Protein AF-A0A537VN89-F1 (afdb_monomer)

Structure (mmCIF, N/CA/C/O backbone):
data_AF-A0A537VN89-F1
#
_entry.id   AF-A0A537VN89-F1
#
loop_
_atom_site.group_PDB
_atom_site.id
_atom_site.type_symbol
_atom_site.label_atom_id
_atom_site.label_alt_id
_atom_site.label_comp_id
_atom_site.label_asym_id
_atom_site.label_entity_id
_atom_site.label_seq_id
_atom_site.pdbx_PDB_ins_code
_atom_site.Cartn_x
_atom_site.Cartn_y
_atom_site.Cartn_z
_atom_site.occupancy
_atom_site.B_iso_or_equiv
_atom_site.auth_seq_id
_atom_site.auth_comp_id
_atom_site.auth_asym_id
_atom_site.auth_atom_id
_atom_site.pdbx_PDB_model_num
ATOM 1 N N . MET A 1 1 ? -11.187 -1.868 21.879 1.00 56.81 1 MET A N 1
ATOM 2 C CA . MET A 1 1 ? -11.105 -2.474 20.534 1.00 56.81 1 MET A CA 1
ATOM 3 C C . MET A 1 1 ? -9.931 -1.849 19.815 1.00 56.81 1 MET A C 1
ATOM 5 O O . MET A 1 1 ? -9.815 -0.629 19.866 1.00 56.81 1 MET A O 1
ATOM 9 N N . ALA A 1 2 ? -9.057 -2.659 19.221 1.00 65.25 2 ALA A N 1
ATOM 10 C CA . ALA A 1 2 ? -8.022 -2.145 18.331 1.00 65.25 2 ALA A CA 1
ATOM 11 C C . ALA A 1 2 ? -8.689 -1.675 17.030 1.00 65.25 2 ALA A C 1
ATOM 13 O O . ALA A 1 2 ? -9.643 -2.298 16.569 1.00 65.25 2 ALA A O 1
ATOM 14 N N . ARG A 1 3 ? -8.246 -0.540 16.490 1.00 89.12 3 ARG A N 1
ATOM 15 C CA . ARG A 1 3 ? -8.764 0.018 15.237 1.00 89.12 3 ARG A CA 1
ATOM 16 C C . ARG A 1 3 ? -7.764 -0.341 14.142 1.00 89.12 3 ARG A C 1
ATOM 18 O O . ARG A 1 3 ? -6.574 -0.107 14.335 1.00 89.12 3 ARG A O 1
ATOM 25 N N . ARG A 1 4 ? -8.239 -0.905 13.027 1.00 96.12 4 ARG A N 1
ATOM 26 C CA . ARG A 1 4 ? -7.405 -1.263 11.870 1.00 96.12 4 ARG A CA 1
ATOM 27 C C . ARG A 1 4 ? -7.848 -0.510 10.631 1.00 96.12 4 ARG A C 1
ATOM 29 O O . ARG A 1 4 ? -9.040 -0.464 10.331 1.00 96.12 4 ARG A O 1
ATOM 36 N N . PHE A 1 5 ? -6.888 0.018 9.885 1.00 98.50 5 PHE A N 1
ATOM 37 C CA . PHE A 1 5 ? -7.107 0.571 8.558 1.00 98.50 5 PHE A CA 1
ATOM 38 C C . PHE A 1 5 ? -6.612 -0.393 7.481 1.00 98.50 5 PHE A C 1
ATOM 40 O O . PHE A 1 5 ? -5.473 -0.854 7.516 1.00 98.50 5 PHE A O 1
ATOM 47 N N . VAL A 1 6 ? -7.480 -0.672 6.512 1.00 98.56 6 VAL A N 1
ATOM 48 C CA . VAL A 1 6 ? -7.162 -1.409 5.288 1.00 98.56 6 VAL A CA 1
ATOM 49 C C . VAL A 1 6 ? -7.088 -0.382 4.164 1.00 98.56 6 VAL A C 1
ATOM 51 O O . VAL A 1 6 ? -8.113 0.061 3.643 1.00 98.56 6 VAL A O 1
ATOM 54 N N . LEU A 1 7 ? -5.874 0.052 3.841 1.00 98.75 7 LEU A N 1
ATOM 55 C CA . LEU A 1 7 ? -5.613 1.064 2.822 1.00 98.75 7 LEU A CA 1
ATOM 56 C C . LEU A 1 7 ? -5.364 0.358 1.495 1.00 98.75 7 LEU A C 1
ATOM 58 O O . LEU A 1 7 ? -4.387 -0.368 1.356 1.00 98.75 7 LEU A O 1
ATOM 62 N N . ARG A 1 8 ? -6.236 0.550 0.514 1.00 98.56 8 ARG A N 1
ATOM 63 C CA . ARG A 1 8 ? -6.051 0.019 -0.837 1.00 98.56 8 ARG A CA 1
ATOM 64 C C . ARG A 1 8 ? -5.462 1.103 -1.716 1.00 98.56 8 ARG A C 1
ATOM 66 O O . ARG A 1 8 ? -6.118 2.110 -1.937 1.00 98.56 8 ARG A O 1
ATOM 73 N N . LEU A 1 9 ? -4.254 0.883 -2.213 1.00 98.62 9 LEU A N 1
ATOM 74 C CA . LEU A 1 9 ? -3.616 1.764 -3.181 1.00 98.62 9 LEU A CA 1
ATOM 75 C C . LEU A 1 9 ? -3.737 1.131 -4.562 1.00 98.62 9 LEU A C 1
ATOM 77 O O . LEU A 1 9 ? -3.417 -0.047 -4.736 1.00 98.62 9 LEU A O 1
ATOM 81 N N . THR A 1 10 ? -4.243 1.902 -5.519 1.00 98.38 10 THR A N 1
ATOM 82 C CA . THR A 1 10 ? -4.598 1.402 -6.855 1.00 98.38 10 THR A CA 1
ATOM 83 C C . THR A 1 10 ? -3.683 1.926 -7.967 1.00 98.38 10 THR A C 1
ATOM 85 O O . THR A 1 10 ? -3.553 1.278 -9.007 1.00 98.38 10 THR A O 1
ATOM 88 N N . HIS A 1 11 ? -2.984 3.038 -7.725 1.00 97.88 11 HIS A N 1
ATOM 89 C CA . HIS A 1 11 ? -2.107 3.698 -8.695 1.00 97.88 11 HIS A CA 1
ATOM 90 C C . HIS A 1 11 ? -0.621 3.537 -8.368 1.00 97.88 11 HIS A C 1
ATOM 92 O O . HIS A 1 11 ? -0.235 3.287 -7.223 1.00 97.88 11 HIS A O 1
ATOM 98 N N . ALA A 1 12 ? 0.205 3.692 -9.401 1.00 95.56 12 ALA A N 1
ATOM 99 C CA . ALA A 1 12 ? 1.655 3.716 -9.315 1.00 95.56 12 ALA A CA 1
ATOM 100 C C . ALA A 1 12 ? 2.178 5.049 -9.885 1.00 95.56 12 ALA A C 1
ATOM 102 O O . ALA A 1 12 ? 1.717 6.126 -9.514 1.00 95.56 12 ALA A O 1
ATOM 103 N N . VAL A 1 13 ? 3.162 4.995 -10.783 1.00 95.75 13 VAL A N 1
ATOM 104 C CA . VAL A 1 13 ? 3.821 6.181 -11.356 1.00 95.75 13 VAL A CA 1
ATOM 105 C C . VAL A 1 13 ? 2.887 7.104 -12.143 1.00 95.75 13 VAL A C 1
ATOM 107 O O . VAL A 1 13 ? 3.271 8.225 -12.461 1.00 95.75 13 VAL A O 1
ATOM 110 N N . ASP A 1 14 ? 1.687 6.634 -12.478 1.00 96.62 14 ASP A N 1
ATOM 111 C CA . ASP A 1 14 ? 0.661 7.386 -13.190 1.00 96.62 14 ASP A CA 1
ATOM 112 C C . ASP A 1 14 ? -0.050 8.428 -12.309 1.00 96.62 14 ASP A C 1
ATOM 114 O O . ASP A 1 14 ? -0.548 9.418 -12.841 1.00 96.62 14 ASP A O 1
ATOM 118 N N . ASP A 1 15 ? -0.049 8.252 -10.982 1.00 97.88 15 ASP A N 1
ATOM 119 C CA . ASP A 1 15 ? -0.600 9.212 -10.017 1.00 97.88 15 ASP A CA 1
ATOM 120 C C . ASP A 1 15 ? 0.208 9.190 -8.704 1.00 97.88 15 ASP A C 1
ATOM 122 O O . ASP A 1 15 ? -0.130 8.526 -7.719 1.00 97.88 15 ASP A O 1
ATOM 126 N N . VAL A 1 16 ? 1.322 9.928 -8.697 1.00 97.88 16 VAL A N 1
ATOM 127 C CA . VAL A 1 16 ? 2.240 9.994 -7.546 1.00 97.88 16 VAL A CA 1
ATOM 128 C C . VAL A 1 16 ? 1.609 10.701 -6.341 1.00 97.88 16 VAL A C 1
ATOM 130 O O . VAL A 1 16 ? 1.946 10.382 -5.199 1.00 97.88 16 VAL A O 1
ATOM 133 N N . GLU A 1 17 ? 0.680 11.635 -6.563 1.00 98.25 17 GLU A N 1
ATOM 134 C CA . GLU A 1 17 ? -0.009 12.340 -5.478 1.00 98.25 17 GLU A CA 1
ATOM 135 C C . GLU A 1 17 ? -0.848 11.364 -4.653 1.00 98.25 17 GLU A C 1
ATOM 137 O O . GLU A 1 17 ? -0.755 11.334 -3.425 1.00 98.25 17 GLU A O 1
ATOM 142 N N . ARG A 1 18 ? -1.590 10.484 -5.326 1.00 98.06 18 ARG A N 1
ATOM 143 C CA . ARG A 1 18 ? -2.407 9.451 -4.688 1.00 98.06 18 ARG A CA 1
ATOM 144 C C . ARG A 1 18 ? -1.582 8.444 -3.884 1.00 98.06 18 ARG A C 1
ATOM 146 O O . ARG A 1 18 ? -1.997 8.066 -2.786 1.00 98.06 18 ARG A O 1
ATOM 153 N N . ILE A 1 19 ? -0.382 8.083 -4.357 1.00 98.12 19 ILE A N 1
ATOM 154 C CA . ILE A 1 19 ? 0.595 7.328 -3.549 1.00 98.12 19 ILE A CA 1
ATOM 155 C C . ILE A 1 19 ? 0.953 8.123 -2.291 1.00 98.12 19 ILE A C 1
ATOM 157 O O . ILE A 1 19 ? 0.866 7.598 -1.181 1.00 98.12 19 ILE A O 1
ATOM 161 N N . GLY A 1 20 ? 1.349 9.388 -2.450 1.00 98.12 20 GLY A N 1
ATOM 162 C CA . GLY A 1 20 ? 1.779 10.234 -1.339 1.00 98.12 20 GLY A CA 1
ATOM 163 C C . GLY A 1 20 ? 0.713 10.402 -0.262 1.00 98.12 20 GLY A C 1
ATOM 164 O O . GLY A 1 20 ? 1.015 10.268 0.927 1.00 98.12 20 GLY A O 1
ATOM 165 N N . VAL A 1 21 ? -0.543 10.606 -0.663 1.00 98.31 21 VAL A N 1
ATOM 166 C CA . VAL A 1 21 ? -1.681 10.679 0.259 1.00 98.31 21 VAL A CA 1
ATOM 167 C C . VAL A 1 21 ? -1.866 9.353 0.999 1.00 98.31 21 VAL A C 1
ATOM 169 O O . VAL A 1 21 ? -1.943 9.358 2.229 1.00 98.31 21 VAL A O 1
ATOM 172 N N . ALA A 1 22 ? -1.876 8.218 0.292 1.00 98.38 22 ALA A N 1
ATOM 173 C CA . ALA A 1 22 ? -2.050 6.902 0.909 1.00 98.38 22 ALA A CA 1
ATOM 174 C C . ALA A 1 22 ? -0.954 6.591 1.941 1.00 98.38 22 ALA A C 1
ATOM 176 O O . ALA A 1 22 ? -1.253 6.161 3.059 1.00 98.38 22 ALA A O 1
ATOM 177 N N . LEU A 1 23 ? 0.312 6.846 1.590 1.00 98.62 23 LEU A N 1
ATOM 178 C CA . LEU A 1 23 ? 1.448 6.607 2.481 1.00 98.62 23 LEU A CA 1
ATOM 179 C C . LEU A 1 23 ? 1.438 7.561 3.679 1.00 98.62 23 LEU A C 1
ATOM 181 O O . LEU A 1 23 ? 1.689 7.138 4.803 1.00 98.62 23 LEU A O 1
ATOM 185 N N . THR A 1 24 ? 1.081 8.830 3.474 1.00 98.56 24 THR A N 1
ATOM 186 C CA . THR A 1 24 ? 0.959 9.802 4.570 1.00 98.56 24 THR A CA 1
ATOM 187 C C . THR A 1 24 ? -0.135 9.393 5.556 1.00 98.56 24 THR A C 1
ATOM 189 O O . THR A 1 24 ? 0.091 9.409 6.769 1.00 98.56 24 THR A O 1
ATOM 192 N N . VAL A 1 25 ? -1.305 8.977 5.059 1.00 98.50 25 VAL A N 1
ATOM 193 C CA . VAL A 1 25 ? -2.400 8.466 5.898 1.00 98.50 25 VAL A CA 1
ATOM 194 C C . VAL A 1 25 ? -1.964 7.212 6.659 1.00 98.50 25 VAL A C 1
ATOM 196 O O . VAL A 1 25 ? -2.185 7.137 7.868 1.00 98.50 25 VAL A O 1
ATOM 199 N N . GLY A 1 26 ? -1.309 6.256 5.992 1.00 98.50 26 GLY A N 1
ATOM 200 C CA . GLY A 1 26 ? -0.823 5.025 6.622 1.00 98.50 26 GLY A CA 1
ATOM 201 C C . GLY A 1 26 ? 0.193 5.280 7.730 1.00 98.50 26 GLY A C 1
ATOM 202 O O . GLY A 1 26 ? -0.005 4.835 8.860 1.00 98.50 26 GLY A O 1
ATOM 203 N N . SER A 1 27 ? 1.236 6.059 7.454 1.00 98.50 27 SER A N 1
ATOM 204 C CA . SER A 1 27 ? 2.264 6.382 8.450 1.00 98.50 27 SER A CA 1
ATOM 205 C C . SER A 1 27 ? 1.698 7.174 9.631 1.00 98.50 27 SER A C 1
ATOM 207 O O . SER A 1 27 ? 2.067 6.926 10.779 1.00 98.50 27 SER A O 1
ATOM 209 N N . THR A 1 28 ? 0.745 8.077 9.382 1.00 98.44 28 THR A N 1
ATOM 210 C CA . THR A 1 28 ? 0.066 8.836 10.447 1.00 98.44 28 THR A CA 1
ATOM 211 C C . THR A 1 28 ? -0.817 7.936 11.314 1.00 98.44 28 THR A C 1
ATOM 213 O O . THR A 1 28 ? -0.850 8.092 12.537 1.00 98.44 28 THR A O 1
ATOM 216 N N . ALA A 1 29 ? -1.516 6.973 10.708 1.00 98.25 29 ALA A N 1
ATOM 217 C CA . ALA A 1 29 ? -2.324 5.998 11.432 1.00 98.25 29 ALA A CA 1
ATOM 218 C C . ALA A 1 29 ? -1.449 5.128 12.351 1.00 98.25 29 ALA A C 1
ATOM 220 O O . ALA A 1 29 ? -1.757 5.008 13.538 1.00 98.25 29 ALA A O 1
ATOM 221 N N . ILE A 1 30 ? -0.310 4.639 11.850 1.00 98.25 30 ILE A N 1
ATOM 222 C CA . ILE A 1 30 ? 0.682 3.900 12.650 1.00 98.25 30 ILE A CA 1
ATOM 223 C C . ILE A 1 30 ? 1.179 4.749 13.824 1.00 98.25 30 ILE A C 1
ATOM 225 O O . ILE A 1 30 ? 1.153 4.295 14.968 1.00 98.25 30 ILE A O 1
ATOM 229 N N . ALA A 1 31 ? 1.564 6.005 13.576 1.00 97.50 31 ALA A N 1
ATOM 230 C CA . ALA A 1 31 ? 2.000 6.925 14.629 1.00 97.50 31 ALA A CA 1
ATOM 231 C C . ALA A 1 31 ? 0.906 7.197 15.682 1.00 97.50 31 ALA A C 1
ATOM 233 O O . ALA A 1 31 ? 1.207 7.540 16.824 1.00 97.50 31 ALA A O 1
ATOM 234 N N . SER A 1 32 ? -0.362 7.008 15.311 1.00 97.25 32 SER A N 1
ATOM 235 C CA . SER A 1 32 ? -1.531 7.143 16.185 1.00 97.25 32 SER A CA 1
ATOM 236 C C . SER A 1 32 ? -1.932 5.833 16.882 1.00 97.25 32 SER A C 1
ATOM 238 O O . SER A 1 32 ? -2.971 5.789 17.541 1.00 97.25 32 SER A O 1
ATOM 240 N N . GLY A 1 33 ? -1.142 4.762 16.739 1.00 96.44 33 GLY A N 1
ATOM 241 C CA . GLY A 1 33 ? -1.416 3.451 17.333 1.00 96.44 33 GLY A CA 1
ATOM 242 C C . GLY A 1 33 ? -2.547 2.670 16.652 1.00 96.44 33 GLY A C 1
ATOM 243 O O . GLY A 1 33 ? -3.170 1.823 17.291 1.00 96.44 33 GLY A O 1
ATOM 244 N N . ILE A 1 34 ? -2.850 2.978 15.388 1.00 97.94 34 ILE A N 1
ATOM 245 C CA . ILE A 1 34 ? -3.828 2.261 14.559 1.00 97.94 34 ILE A CA 1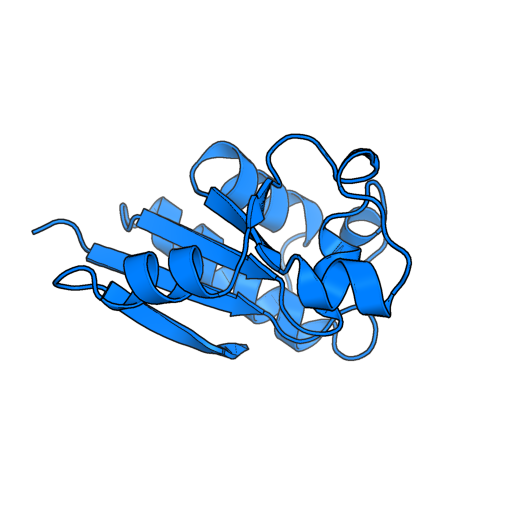
ATOM 246 C C . ILE A 1 34 ? -3.074 1.235 13.711 1.00 97.94 34 ILE A C 1
ATOM 248 O O . ILE A 1 34 ? -2.101 1.580 13.041 1.00 97.94 34 ILE A O 1
ATOM 252 N N . ASP A 1 35 ? -3.547 -0.011 13.701 1.00 97.81 35 ASP A N 1
ATOM 253 C CA . ASP A 1 35 ? -2.972 -1.054 12.849 1.00 97.81 35 ASP A CA 1
ATOM 254 C C . ASP A 1 35 ? -3.228 -0.731 11.374 1.00 97.81 35 ASP A C 1
ATOM 256 O O . ASP A 1 35 ? -4.353 -0.398 10.996 1.00 97.81 35 ASP A O 1
ATOM 260 N N . VAL A 1 36 ? -2.217 -0.886 10.518 1.00 98.62 36 VAL A N 1
ATOM 261 C CA . VAL A 1 36 ? -2.338 -0.608 9.080 1.00 98.62 36 VAL A CA 1
ATOM 262 C C . VAL A 1 36 ? -2.019 -1.841 8.248 1.00 98.62 36 VAL A C 1
ATOM 264 O O . VAL A 1 36 ? -0.974 -2.474 8.404 1.00 98.62 36 VAL A O 1
ATOM 267 N N . GLU A 1 37 ? -2.916 -2.130 7.309 1.00 98.56 37 GLU A N 1
ATOM 268 C CA . GLU A 1 37 ? -2.672 -3.014 6.178 1.00 98.56 37 GLU A CA 1
ATOM 269 C C . GLU A 1 37 ? -2.732 -2.212 4.884 1.00 98.56 37 GLU A C 1
ATOM 271 O O . GLU A 1 37 ? -3.793 -1.715 4.504 1.00 98.56 37 GLU A O 1
ATOM 276 N N . LEU A 1 38 ? -1.600 -2.102 4.197 1.00 98.81 38 LEU A N 1
ATOM 277 C CA . LEU A 1 38 ? -1.519 -1.500 2.876 1.00 98.81 38 LEU A CA 1
ATOM 278 C C . LEU A 1 38 ? -1.652 -2.594 1.814 1.00 98.81 38 LEU A C 1
ATOM 280 O O . LEU A 1 38 ? -0.814 -3.484 1.703 1.00 98.81 38 LEU A O 1
ATOM 284 N N . TRP A 1 39 ? -2.705 -2.514 1.017 1.00 98.81 39 TRP A N 1
ATOM 285 C CA . TRP A 1 39 ? -2.998 -3.413 -0.086 1.00 98.81 39 TRP A CA 1
ATOM 286 C C . TRP A 1 39 ? -2.680 -2.737 -1.412 1.00 98.81 39 TRP A C 1
ATOM 288 O O . TRP A 1 39 ? -3.405 -1.853 -1.863 1.00 98.81 39 TRP A O 1
ATOM 298 N N . LEU A 1 40 ? -1.617 -3.199 -2.060 1.00 98.75 40 LEU A N 1
ATOM 299 C CA . LEU A 1 40 ? -1.277 -2.838 -3.426 1.00 98.75 40 LEU A CA 1
ATOM 300 C C . LEU A 1 40 ? -2.157 -3.654 -4.377 1.00 98.75 40 LEU A C 1
ATOM 302 O O . LEU A 1 40 ? -2.057 -4.886 -4.466 1.00 98.75 40 LEU A O 1
ATOM 306 N N . VAL A 1 41 ? -3.038 -2.963 -5.088 1.00 98.44 41 VAL A N 1
ATOM 307 C CA . VAL A 1 41 ? -3.920 -3.531 -6.111 1.00 98.44 41 VAL A CA 1
ATOM 308 C C . VAL A 1 41 ? -3.747 -2.749 -7.412 1.00 98.44 41 VAL A C 1
ATOM 310 O O . VAL A 1 41 ? -3.158 -1.676 -7.427 1.00 98.44 41 VAL A O 1
ATOM 313 N N . HIS A 1 42 ? -4.241 -3.289 -8.525 1.00 97.94 42 HIS A N 1
ATOM 314 C CA . HIS A 1 42 ? -4.044 -2.697 -9.854 1.00 97.94 42 HIS A CA 1
ATOM 315 C C . HIS A 1 42 ? -2.566 -2.374 -10.125 1.00 97.94 42 HIS A C 1
ATOM 317 O O . HIS A 1 42 ? -1.754 -3.293 -10.016 1.00 97.94 42 HIS A O 1
ATOM 323 N N . ASP A 1 43 ? -2.234 -1.146 -10.531 1.00 97.75 43 ASP A N 1
ATOM 324 C CA . ASP A 1 43 ? -0.875 -0.741 -10.904 1.00 97.75 43 ASP A CA 1
ATOM 325 C C . ASP A 1 43 ? 0.048 -0.591 -9.703 1.00 97.75 43 ASP A C 1
ATOM 327 O O . ASP A 1 43 ? 1.239 -0.865 -9.822 1.00 97.75 43 ASP A O 1
ATOM 331 N N . ALA A 1 44 ? -0.503 -0.317 -8.519 1.00 98.38 44 ALA A N 1
ATOM 332 C CA . ALA A 1 44 ? 0.269 -0.125 -7.296 1.00 98.38 44 ALA A CA 1
ATOM 333 C C . ALA A 1 44 ? 1.154 -1.319 -6.910 1.00 98.38 44 ALA A C 1
ATOM 335 O O . ALA A 1 44 ? 2.086 -1.158 -6.126 1.00 98.38 44 ALA A O 1
ATOM 336 N N . VAL A 1 45 ? 0.900 -2.525 -7.434 1.00 98.56 45 VAL A N 1
ATOM 337 C CA . VAL A 1 45 ? 1.754 -3.695 -7.162 1.00 98.56 45 VAL A CA 1
ATOM 338 C C . VAL A 1 45 ? 3.202 -3.504 -7.610 1.00 98.56 45 VAL A C 1
ATOM 340 O O . VAL A 1 45 ? 4.081 -4.109 -7.001 1.00 98.56 45 VAL A O 1
ATOM 343 N N . SER A 1 46 ? 3.473 -2.636 -8.592 1.00 97.75 46 SER A N 1
ATOM 344 C CA . SER A 1 46 ? 4.849 -2.306 -8.986 1.00 97.75 46 SER A CA 1
ATOM 345 C C . SER A 1 46 ? 5.611 -1.563 -7.883 1.00 97.75 46 SER A C 1
ATOM 347 O O . SER A 1 46 ? 6.833 -1.617 -7.835 1.00 97.75 46 SER A O 1
ATOM 349 N N . LEU A 1 47 ? 4.918 -0.899 -6.947 1.00 97.94 47 LEU A N 1
ATOM 350 C CA . LEU A 1 47 ? 5.547 -0.248 -5.786 1.00 97.94 47 LEU A CA 1
ATOM 351 C C . LEU A 1 47 ? 6.152 -1.266 -4.807 1.00 97.94 47 LEU A C 1
ATOM 353 O O . LEU A 1 47 ? 6.996 -0.909 -3.988 1.00 97.94 47 LEU A O 1
ATOM 357 N N . GLY A 1 48 ? 5.729 -2.532 -4.895 1.00 97.31 48 GLY A N 1
ATOM 358 C CA . GLY A 1 48 ? 6.315 -3.637 -4.144 1.00 97.31 48 GLY A CA 1
ATOM 359 C C . GLY A 1 48 ? 7.658 -4.120 -4.700 1.00 97.31 48 GLY A C 1
ATOM 360 O O . GLY A 1 48 ? 8.342 -4.886 -4.020 1.00 97.31 48 GLY A O 1
ATOM 361 N N . GLU A 1 49 ? 8.056 -3.689 -5.899 1.00 97.06 49 GLU A N 1
ATOM 362 C CA . GLU A 1 49 ? 9.374 -3.992 -6.455 1.00 97.06 49 GLU A CA 1
ATOM 363 C C . GLU A 1 49 ? 10.453 -3.086 -5.829 1.00 97.06 49 GLU A C 1
ATOM 365 O O . GLU A 1 49 ? 10.207 -1.902 -5.569 1.00 97.06 49 GLU A O 1
ATOM 370 N N . PRO A 1 50 ? 11.669 -3.605 -5.579 1.00 95.88 50 PRO A N 1
ATOM 371 C CA . PRO A 1 50 ? 12.774 -2.798 -5.080 1.00 95.88 50 PRO A CA 1
ATOM 372 C C . PRO A 1 50 ? 13.098 -1.616 -6.005 1.00 95.88 50 PRO A C 1
ATOM 374 O O . PRO A 1 50 ? 13.246 -1.781 -7.214 1.00 95.88 50 PRO A O 1
ATOM 377 N N . GLY A 1 51 ? 13.286 -0.428 -5.428 1.00 95.31 51 GLY A N 1
ATOM 378 C CA . GLY A 1 51 ? 13.807 0.745 -6.127 1.00 95.31 51 GLY A CA 1
ATOM 379 C C . GLY A 1 51 ? 12.750 1.667 -6.735 1.00 95.31 51 GLY A C 1
ATOM 380 O O . GLY A 1 51 ? 13.064 2.833 -6.966 1.00 95.31 51 GLY A O 1
ATOM 381 N N . LEU A 1 52 ? 11.513 1.211 -6.987 1.00 96.06 52 LEU A N 1
ATOM 382 C CA . LEU A 1 52 ? 10.512 2.073 -7.626 1.00 96.06 52 LEU A CA 1
ATOM 383 C C . LEU A 1 52 ? 10.106 3.235 -6.712 1.00 96.06 52 LEU A C 1
ATOM 385 O O . LEU A 1 52 ? 10.226 4.390 -7.114 1.00 96.06 52 LEU A O 1
ATOM 389 N N . ILE A 1 53 ? 9.673 2.946 -5.483 1.00 96.50 53 ILE A N 1
ATOM 390 C CA . ILE A 1 53 ? 9.255 3.959 -4.497 1.00 96.50 53 ILE A CA 1
ATOM 391 C C . ILE A 1 53 ? 10.361 4.999 -4.260 1.00 96.50 53 ILE A C 1
ATOM 393 O O . ILE A 1 53 ? 10.091 6.197 -4.177 1.00 96.50 53 ILE A O 1
ATOM 397 N N . GLU A 1 54 ? 1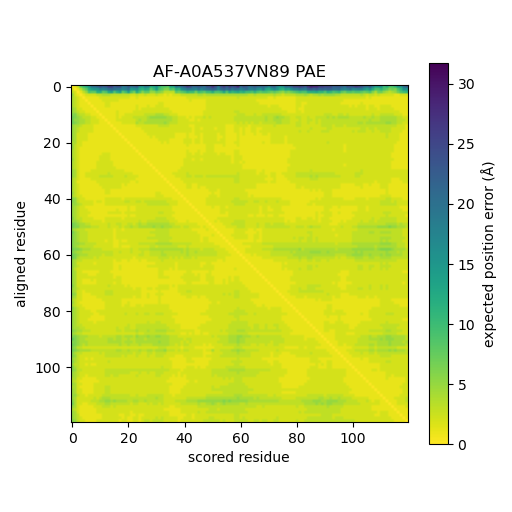1.618 4.560 -4.215 1.00 96.44 54 GLU A N 1
ATOM 398 C CA . GLU A 1 54 ? 12.792 5.398 -3.978 1.00 96.44 54 GLU A CA 1
ATOM 399 C C . GLU A 1 54 ? 13.061 6.394 -5.118 1.00 96.44 54 GLU A C 1
ATOM 401 O O . GLU A 1 54 ? 13.729 7.413 -4.904 1.00 96.44 54 GLU A O 1
ATOM 406 N N . THR A 1 55 ? 12.527 6.149 -6.318 1.00 97.00 55 THR A N 1
ATOM 407 C CA . THR A 1 55 ? 12.638 7.0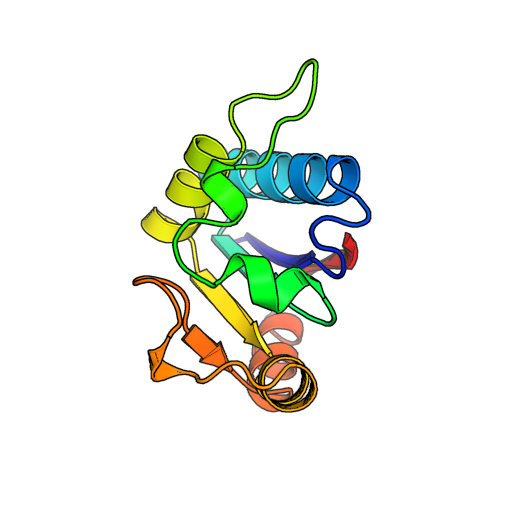67 -7.467 1.00 97.00 55 THR A CA 1
ATOM 408 C C . THR A 1 55 ? 11.570 8.158 -7.466 1.00 97.00 55 THR A C 1
ATOM 410 O O . THR A 1 55 ? 11.763 9.200 -8.092 1.00 97.00 55 THR A O 1
ATOM 413 N N . LEU A 1 56 ? 10.466 7.966 -6.739 1.00 97.44 56 LEU A N 1
ATOM 414 C CA . LEU A 1 56 ? 9.322 8.871 -6.790 1.00 97.44 56 LEU A CA 1
ATOM 415 C C . LEU A 1 56 ? 9.572 10.141 -5.978 1.00 97.44 56 LEU A C 1
ATOM 417 O O . LEU A 1 56 ? 10.186 10.122 -4.907 1.00 97.44 56 LEU A O 1
ATOM 421 N N . ARG A 1 57 ? 9.095 11.271 -6.495 1.00 96.75 57 ARG A N 1
ATOM 422 C CA . ARG A 1 57 ? 9.176 12.582 -5.845 1.00 96.75 57 ARG A CA 1
ATOM 423 C C . ARG A 1 57 ? 7.813 13.249 -5.923 1.00 96.75 57 ARG A C 1
ATOM 425 O O . ARG A 1 57 ? 7.183 13.228 -6.975 1.00 96.75 57 ARG A O 1
ATOM 432 N N . LEU A 1 58 ? 7.400 13.850 -4.815 1.00 97.69 58 LEU A N 1
ATOM 433 C CA . LEU A 1 58 ? 6.173 14.623 -4.711 1.00 97.69 58 LEU A CA 1
ATOM 434 C C . LEU A 1 58 ? 6.494 15.922 -3.975 1.00 97.69 58 LEU A C 1
ATOM 436 O O . LEU A 1 58 ? 7.053 15.892 -2.877 1.00 97.69 58 LEU A O 1
ATOM 440 N N . GLU A 1 59 ? 6.195 17.056 -4.602 1.00 97.25 59 GLU A N 1
ATOM 441 C CA . GLU A 1 59 ? 6.410 18.361 -3.983 1.00 97.25 59 GLU A CA 1
ATOM 442 C C . GLU A 1 59 ? 5.536 18.501 -2.727 1.00 97.25 59 GLU A C 1
ATOM 444 O O . GLU A 1 59 ? 4.422 17.987 -2.672 1.00 97.25 59 GLU A O 1
ATOM 449 N N . HIS A 1 60 ? 6.061 19.168 -1.695 1.00 96.12 60 HIS A N 1
ATOM 450 C CA . HIS A 1 60 ? 5.379 19.390 -0.410 1.00 96.12 60 HIS A CA 1
ATOM 451 C C . HIS A 1 60 ? 4.991 18.124 0.381 1.00 96.12 60 HIS A C 1
ATOM 453 O O . HIS A 1 60 ? 4.249 18.218 1.357 1.00 96.12 60 HIS A O 1
ATOM 459 N N . SER A 1 61 ? 5.535 16.959 0.025 1.00 96.06 61 SER A N 1
ATOM 460 C CA . SER A 1 61 ? 5.385 15.708 0.773 1.00 96.06 61 SER A CA 1
ATOM 461 C C . SER A 1 61 ? 6.685 15.341 1.498 1.00 96.06 61 SER A C 1
ATOM 463 O O . SER A 1 61 ? 7.769 15.599 0.964 1.00 96.06 61 SER A O 1
ATOM 465 N N . PRO A 1 62 ? 6.626 14.666 2.665 1.00 96.75 62 PRO A N 1
ATOM 466 C CA . PRO A 1 62 ? 7.762 13.888 3.149 1.00 96.75 62 PRO A CA 1
ATOM 467 C C . PRO A 1 62 ? 8.244 12.900 2.070 1.00 96.75 62 PRO A C 1
ATOM 469 O O . PRO A 1 62 ? 7.440 12.493 1.217 1.00 96.75 62 PRO A O 1
ATOM 472 N N . PRO A 1 63 ? 9.523 12.481 2.088 1.00 98.06 63 PRO A N 1
ATOM 473 C CA . PRO A 1 63 ? 10.032 11.507 1.130 1.00 98.06 63 PRO A CA 1
ATOM 474 C C . PRO A 1 63 ? 9.194 10.223 1.139 1.00 98.06 63 PRO A C 1
ATOM 476 O O . PRO A 1 63 ? 9.039 9.575 2.174 1.00 98.06 63 PRO A O 1
ATOM 479 N N . LEU A 1 64 ? 8.668 9.831 -0.026 1.00 98.25 64 LEU A N 1
ATOM 480 C CA . LEU A 1 64 ? 7.759 8.681 -0.128 1.00 98.25 64 LEU A CA 1
ATOM 481 C C . LEU A 1 64 ? 8.409 7.376 0.343 1.00 98.25 64 LEU A C 1
ATOM 483 O O . LEU A 1 64 ? 7.737 6.545 0.944 1.00 98.25 64 LEU A O 1
ATOM 487 N N . ALA A 1 65 ? 9.721 7.232 0.142 1.00 97.69 65 ALA A N 1
ATOM 488 C CA . ALA A 1 65 ? 10.488 6.105 0.658 1.00 97.69 65 ALA A CA 1
ATOM 489 C C . ALA A 1 65 ? 10.474 6.028 2.193 1.00 97.69 65 ALA A C 1
ATOM 491 O O . ALA A 1 65 ? 10.307 4.948 2.742 1.00 97.69 65 ALA A O 1
ATOM 492 N N . GLU A 1 66 ? 10.572 7.152 2.902 1.00 98.25 66 GLU A N 1
ATOM 493 C CA . GLU A 1 66 ? 10.539 7.159 4.373 1.00 98.25 66 GLU A CA 1
ATOM 494 C C . GLU A 1 66 ? 9.144 6.805 4.908 1.00 98.25 66 GLU A C 1
ATOM 496 O O . GLU A 1 66 ? 9.005 6.046 5.874 1.00 98.25 66 GLU A O 1
ATOM 501 N N . LEU A 1 67 ? 8.093 7.306 4.248 1.00 98.50 67 LEU A N 1
ATOM 502 C CA . LEU A 1 67 ? 6.716 6.939 4.578 1.00 98.50 67 LEU A CA 1
ATOM 503 C C . LEU A 1 67 ? 6.465 5.448 4.313 1.00 98.50 67 LEU A C 1
ATOM 505 O O . LEU A 1 67 ? 5.878 4.762 5.145 1.00 98.50 67 LEU A O 1
ATOM 509 N N . TRP A 1 68 ? 6.958 4.933 3.189 1.00 98.25 68 TRP A N 1
ATOM 510 C CA . TRP A 1 68 ? 6.895 3.517 2.851 1.00 98.25 68 TRP A CA 1
ATOM 511 C C . TRP A 1 68 ? 7.595 2.637 3.893 1.00 98.25 68 TRP A C 1
ATOM 513 O O . TRP A 1 68 ? 6.989 1.689 4.389 1.00 98.25 68 TRP A O 1
ATOM 523 N N . GLU A 1 69 ? 8.831 2.971 4.280 1.00 98.00 69 GLU A N 1
ATOM 524 C CA . GLU A 1 69 ? 9.580 2.225 5.301 1.00 98.00 69 GLU A CA 1
ATOM 525 C C . GLU A 1 69 ? 8.857 2.205 6.652 1.00 98.00 69 GLU A C 1
ATOM 527 O O . GLU A 1 69 ? 8.851 1.186 7.345 1.00 98.00 69 GLU A O 1
ATOM 532 N N . THR A 1 70 ? 8.185 3.299 7.019 1.00 98.31 70 THR A N 1
ATOM 533 C CA . THR A 1 70 ? 7.354 3.343 8.232 1.00 98.31 70 THR A CA 1
ATOM 534 C C . THR A 1 70 ? 6.249 2.284 8.181 1.00 98.31 70 THR A C 1
ATOM 536 O O . THR A 1 70 ? 6.049 1.542 9.142 1.00 98.31 70 THR A O 1
ATOM 539 N N . ILE A 1 71 ? 5.557 2.163 7.045 1.00 98.44 71 ILE A N 1
ATOM 540 C CA . ILE A 1 71 ? 4.474 1.186 6.877 1.00 98.44 71 ILE A CA 1
ATOM 541 C C . ILE A 1 71 ? 5.016 -0.240 6.791 1.00 98.44 71 ILE A C 1
ATOM 543 O O . ILE A 1 71 ? 4.441 -1.141 7.394 1.00 98.44 71 ILE A O 1
ATOM 547 N N . VAL A 1 72 ? 6.123 -0.467 6.087 1.00 97.62 72 VAL A N 1
ATOM 548 C CA . VAL A 1 72 ? 6.729 -1.801 5.985 1.00 97.62 72 VAL A CA 1
ATOM 549 C C . VAL A 1 72 ? 7.243 -2.301 7.337 1.00 97.62 72 VAL A C 1
ATOM 551 O O . VAL A 1 72 ? 7.121 -3.487 7.633 1.00 97.62 72 VAL A O 1
ATOM 554 N N . SER A 1 73 ? 7.806 -1.417 8.163 1.00 97.81 73 SER A N 1
ATOM 555 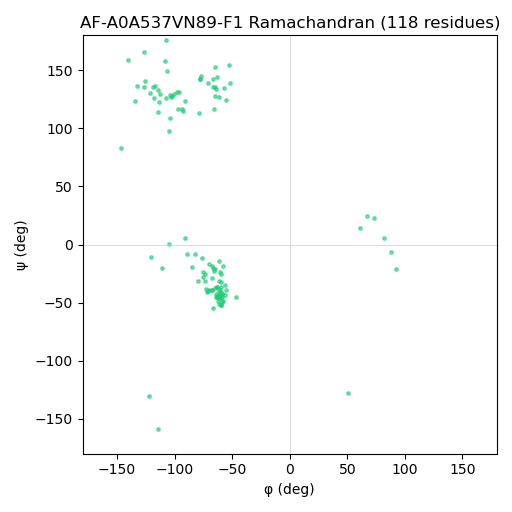C CA . SER A 1 73 ? 8.404 -1.797 9.449 1.00 97.81 73 SER A CA 1
ATOM 556 C C . SER A 1 73 ? 7.390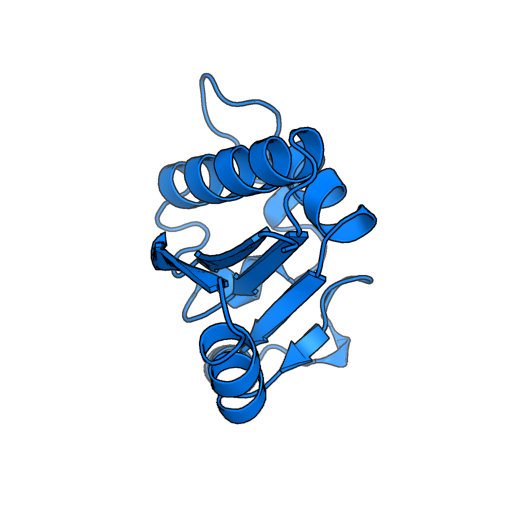 -1.998 10.577 1.00 97.81 73 SER A C 1
ATOM 558 O O . SER A 1 73 ? 7.632 -2.820 11.461 1.00 97.81 73 SER A O 1
ATOM 560 N N . ALA A 1 74 ? 6.270 -1.269 10.563 1.00 97.94 74 ALA A N 1
ATOM 561 C CA . ALA A 1 74 ? 5.291 -1.277 11.655 1.00 97.94 74 ALA A CA 1
ATOM 562 C C . ALA A 1 74 ? 3.877 -1.731 11.246 1.00 97.94 74 ALA A C 1
ATOM 564 O O . ALA A 1 74 ? 3.038 -1.977 12.112 1.00 97.94 74 ALA A O 1
ATOM 565 N N . GLY A 1 75 ? 3.599 -1.852 9.949 1.00 97.75 75 GLY A N 1
ATOM 566 C CA . GLY A 1 75 ? 2.337 -2.336 9.397 1.00 97.75 75 GLY A CA 1
ATOM 567 C C . GLY A 1 75 ? 2.492 -3.663 8.653 1.00 97.75 75 GLY A C 1
ATOM 568 O O . GLY A 1 75 ? 3.431 -4.431 8.865 1.00 97.75 75 GLY A O 1
ATOM 569 N N . ARG A 1 76 ? 1.533 -3.954 7.771 1.00 98.38 76 ARG A N 1
ATOM 570 C CA . ARG A 1 76 ? 1.599 -5.081 6.829 1.00 98.38 76 ARG A CA 1
ATOM 571 C C . ARG A 1 76 ? 1.363 -4.576 5.416 1.00 98.38 76 ARG A C 1
ATOM 573 O O . ARG A 1 76 ? 0.427 -3.812 5.193 1.00 98.38 76 ARG A O 1
ATOM 580 N N . VAL A 1 77 ? 2.174 -5.029 4.463 1.00 98.75 77 VAL A N 1
ATOM 581 C CA . VAL A 1 77 ? 2.016 -4.678 3.0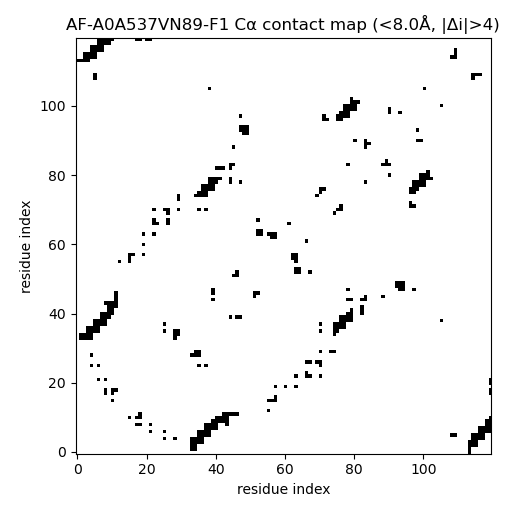48 1.00 98.75 77 VAL A CA 1
ATOM 582 C C . VAL A 1 77 ? 1.731 -5.929 2.230 1.00 98.75 77 VAL A C 1
ATOM 584 O O . VAL A 1 77 ? 2.487 -6.904 2.262 1.00 98.75 77 VAL A O 1
ATOM 587 N N . TYR A 1 78 ? 0.638 -5.890 1.475 1.00 98.81 78 TYR A N 1
ATOM 588 C CA . TYR A 1 78 ? 0.196 -6.973 0.613 1.00 98.81 78 TYR A CA 1
ATOM 589 C C . TYR A 1 78 ? 0.205 -6.548 -0.848 1.00 98.81 78 TYR A C 1
ATOM 591 O O . TYR A 1 78 ? -0.296 -5.482 -1.190 1.00 98.81 78 TYR A O 1
ATOM 599 N N . ALA A 1 79 ? 0.705 -7.415 -1.723 1.00 98.69 79 ALA A N 1
ATOM 600 C CA . ALA A 1 79 ? 0.599 -7.258 -3.166 1.00 98.69 79 ALA A CA 1
ATOM 601 C C . ALA A 1 79 ? -0.405 -8.266 -3.733 1.00 98.69 79 ALA A C 1
ATOM 603 O O . ALA A 1 79 ? -0.305 -9.474 -3.500 1.00 98.69 79 ALA A O 1
ATOM 604 N N . CYS A 1 80 ? -1.398 -7.778 -4.477 1.00 98.69 80 CYS A N 1
ATOM 605 C CA . CYS A 1 80 ? -2.428 -8.635 -5.048 1.00 98.69 80 CYS A CA 1
ATOM 606 C C . CYS A 1 80 ? -1.842 -9.597 -6.094 1.00 98.69 80 CYS A C 1
ATOM 608 O O . CYS A 1 80 ? -1.411 -9.181 -7.169 1.00 98.69 80 CYS A O 1
ATOM 610 N N . SER A 1 81 ? -1.922 -10.898 -5.810 1.00 98.50 81 SER A N 1
ATOM 611 C CA . SER A 1 81 ? -1.464 -11.998 -6.678 1.00 98.50 81 SER A CA 1
ATOM 612 C C . SER A 1 81 ? -1.908 -11.873 -8.140 1.00 98.50 81 SER A C 1
ATOM 614 O O . SER A 1 81 ? -1.107 -12.047 -9.053 1.00 98.50 81 SER A O 1
ATOM 616 N N . GLN A 1 82 ? -3.174 -11.533 -8.393 1.00 98.50 82 GLN A N 1
ATOM 617 C CA . GLN A 1 82 ? -3.690 -11.390 -9.761 1.00 98.50 82 GLN A CA 1
ATOM 618 C C . GLN A 1 82 ? -3.187 -10.119 -10.451 1.00 98.50 82 GLN A C 1
ATOM 620 O O . GLN A 1 82 ? -3.031 -10.096 -11.671 1.00 98.50 82 GLN A O 1
ATOM 625 N N . CYS A 1 83 ? -2.939 -9.053 -9.691 1.00 98.56 83 CYS A N 1
ATOM 626 C CA . CYS A 1 83 ? -2.398 -7.811 -10.230 1.00 98.56 83 CYS A CA 1
ATOM 627 C C . CYS A 1 83 ? -0.916 -7.962 -10.592 1.00 98.56 83 CYS A C 1
ATOM 629 O O . CYS A 1 83 ? -0.525 -7.461 -11.647 1.00 98.56 83 CYS A O 1
ATOM 631 N N . LEU A 1 84 ? -0.146 -8.698 -9.780 1.00 98.62 84 LEU A N 1
ATOM 632 C CA . LEU A 1 84 ? 1.232 -9.104 -10.081 1.00 98.62 84 LEU A CA 1
ATOM 633 C C . LEU A 1 84 ? 1.289 -9.936 -11.365 1.00 98.62 84 LEU A C 1
ATOM 635 O O . LEU A 1 84 ? 1.991 -9.572 -12.307 1.00 98.62 84 LEU A O 1
ATOM 639 N N . LEU A 1 85 ? 0.458 -10.983 -11.453 1.00 98.44 85 LEU A N 1
ATOM 640 C CA . LEU A 1 85 ? 0.399 -11.862 -12.623 1.00 98.44 85 LEU A CA 1
ATOM 641 C C . LEU A 1 85 ? 0.105 -11.092 -13.920 1.00 98.44 85 LEU A C 1
ATOM 643 O O . LEU A 1 85 ? 0.753 -11.323 -14.936 1.00 98.44 85 LEU A O 1
ATOM 647 N N . ARG A 1 86 ? -0.839 -10.141 -13.889 1.00 98.12 86 ARG A N 1
ATOM 648 C CA . ARG A 1 86 ? -1.188 -9.306 -15.056 1.00 98.12 86 ARG A CA 1
ATOM 649 C C . ARG A 1 86 ? -0.054 -8.392 -15.523 1.00 98.12 86 ARG A C 1
ATOM 651 O O . ARG A 1 86 ? -0.095 -7.951 -16.667 1.00 98.12 86 ARG A O 1
ATOM 658 N N . ARG A 1 87 ? 0.919 -8.103 -14.657 1.00 97.25 87 ARG A N 1
ATOM 659 C CA . ARG A 1 87 ? 2.088 -7.255 -14.946 1.00 97.25 87 ARG A CA 1
ATOM 660 C C . ARG A 1 87 ? 3.372 -8.054 -15.146 1.00 97.25 87 ARG A C 1
ATOM 662 O O . ARG A 1 87 ? 4.406 -7.461 -15.413 1.00 97.25 87 ARG A O 1
ATOM 669 N N . GLY A 1 88 ? 3.305 -9.384 -15.052 1.00 97.50 88 GLY A N 1
ATOM 670 C CA . GLY A 1 88 ? 4.479 -10.247 -15.178 1.00 97.50 88 GLY A CA 1
ATOM 671 C C . GLY A 1 88 ? 5.482 -10.090 -14.032 1.00 97.50 88 GLY A C 1
ATOM 672 O O . GLY A 1 88 ? 6.657 -10.374 -14.229 1.00 97.50 88 GLY A O 1
ATOM 673 N N . ILE A 1 89 ? 5.031 -9.639 -12.858 1.00 97.69 89 ILE A N 1
ATOM 674 C CA . ILE A 1 89 ? 5.878 -9.464 -11.672 1.00 97.69 89 ILE A CA 1
ATOM 675 C C . ILE A 1 89 ? 5.832 -10.759 -10.855 1.00 97.69 89 ILE A C 1
ATOM 677 O O . ILE A 1 89 ? 4.751 -11.224 -10.481 1.00 97.69 89 ILE A O 1
ATOM 681 N N . GLY A 1 90 ? 6.999 -11.354 -10.604 1.00 96.81 90 GLY A N 1
ATOM 682 C CA . GLY A 1 90 ? 7.140 -12.559 -9.787 1.00 96.81 90 GLY A CA 1
ATOM 683 C C . GLY A 1 90 ? 7.042 -12.243 -8.294 1.00 96.81 90 GLY A C 1
ATOM 684 O O . GLY A 1 90 ? 7.506 -11.205 -7.836 1.00 96.81 90 GLY A O 1
ATOM 685 N N . ALA A 1 91 ? 6.458 -13.138 -7.497 1.00 94.56 91 ALA A N 1
ATOM 686 C CA . ALA A 1 91 ? 6.380 -12.938 -6.046 1.00 94.56 91 ALA A CA 1
ATOM 687 C C . ALA A 1 91 ? 7.776 -12.850 -5.403 1.00 94.56 91 ALA A C 1
ATOM 689 O O . ALA A 1 91 ? 7.973 -12.155 -4.411 1.00 94.56 91 ALA A O 1
ATOM 690 N N . GLU A 1 92 ? 8.741 -13.555 -5.985 1.00 95.62 92 GLU A N 1
ATOM 691 C CA . GLU A 1 92 ? 10.145 -13.591 -5.596 1.00 95.62 92 GLU A CA 1
ATOM 692 C C . GLU A 1 92 ? 10.906 -12.294 -5.888 1.00 95.62 92 GLU A C 1
ATOM 694 O O . GLU A 1 92 ? 11.986 -12.096 -5.334 1.00 95.62 92 GLU A O 1
ATOM 699 N N . THR A 1 93 ? 10.368 -11.416 -6.743 1.00 96.12 93 THR A N 1
ATOM 700 C CA . THR A 1 93 ? 10.986 -10.118 -7.052 1.00 96.12 93 THR A CA 1
ATOM 701 C C . THR A 1 93 ? 10.529 -9.018 -6.101 1.00 96.12 93 THR A C 1
ATOM 703 O O . THR A 1 93 ? 11.091 -7.924 -6.122 1.00 96.12 93 THR A O 1
ATOM 706 N N . LEU A 1 94 ? 9.536 -9.295 -5.250 1.00 97.81 94 LEU A N 1
ATOM 707 C CA . LEU A 1 94 ? 9.042 -8.347 -4.261 1.00 97.81 94 LEU A CA 1
ATOM 708 C C . LEU A 1 94 ? 10.098 -8.064 -3.193 1.00 97.81 94 LEU A C 1
ATOM 710 O O . LEU A 1 94 ? 10.825 -8.949 -2.736 1.00 97.81 94 LEU A O 1
ATOM 714 N N . ARG A 1 95 ? 10.154 -6.806 -2.757 1.00 95.88 95 ARG A N 1
ATOM 715 C CA . ARG A 1 95 ? 11.047 -6.390 -1.676 1.00 95.88 95 ARG A CA 1
ATOM 716 C C . ARG A 1 95 ? 10.663 -7.052 -0.340 1.00 95.88 95 ARG A C 1
ATOM 718 O O . ARG A 1 95 ? 9.480 -7.318 -0.103 1.00 95.88 95 ARG A O 1
ATOM 725 N N . PRO A 1 96 ? 11.624 -7.243 0.585 1.00 96.44 96 PRO A N 1
ATOM 726 C CA . PRO A 1 96 ? 11.323 -7.694 1.940 1.00 96.44 96 PRO A CA 1
ATOM 727 C C . PRO A 1 96 ? 10.242 -6.836 2.608 1.00 96.44 96 PRO A C 1
ATOM 729 O O . PRO A 1 96 ? 10.241 -5.612 2.476 1.00 96.44 96 PRO A O 1
ATOM 732 N N . GLY A 1 97 ? 9.324 -7.492 3.322 1.00 96.56 97 GLY A N 1
ATOM 733 C CA . GLY A 1 97 ? 8.195 -6.839 3.992 1.00 96.56 97 GLY A CA 1
ATOM 734 C C . GLY A 1 97 ? 6.935 -6.670 3.133 1.00 96.56 97 GLY A C 1
ATOM 735 O O . GLY A 1 97 ? 5.886 -6.323 3.671 1.00 96.56 97 GLY A O 1
ATOM 736 N N . VAL A 1 98 ? 6.990 -6.993 1.834 1.00 98.44 98 VAL A N 1
ATOM 737 C CA . VAL A 1 98 ? 5.808 -7.084 0.964 1.00 98.44 98 VAL A CA 1
ATOM 738 C C . VAL A 1 98 ? 5.456 -8.548 0.731 1.00 98.44 98 VAL A C 1
ATOM 740 O O . VAL A 1 98 ? 6.289 -9.342 0.304 1.00 98.44 98 VAL A O 1
ATOM 743 N N . THR A 1 99 ? 4.205 -8.916 1.002 1.00 98.38 99 THR A N 1
ATOM 744 C CA . THR A 1 99 ? 3.732 -10.300 0.863 1.00 98.38 99 THR A CA 1
ATOM 745 C C . THR A 1 99 ? 2.720 -10.419 -0.268 1.00 98.38 99 THR A C 1
ATOM 747 O O . THR A 1 99 ? 1.729 -9.692 -0.303 1.00 98.38 99 THR A O 1
ATOM 750 N N . GLN A 1 100 ? 2.904 -11.376 -1.179 1.00 98.62 100 GLN A N 1
ATOM 751 C CA . GLN A 1 100 ? 1.858 -11.702 -2.148 1.00 98.62 100 GLN A CA 1
ATOM 752 C C . GLN A 1 100 ? 0.627 -12.282 -1.430 1.00 98.62 100 GLN A C 1
ATOM 754 O O . GLN A 1 100 ? 0.732 -13.274 -0.711 1.00 98.62 100 GLN A O 1
ATOM 759 N N . ALA A 1 101 ? -0.556 -11.726 -1.694 1.00 98.62 101 ALA A N 1
ATOM 760 C CA . ALA A 1 101 ? -1.820 -12.223 -1.155 1.00 98.62 101 ALA A CA 1
ATOM 761 C C . ALA A 1 101 ? -2.963 -12.179 -2.184 1.00 98.62 101 ALA A C 1
ATOM 763 O O . ALA A 1 101 ? -2.908 -11.491 -3.205 1.00 98.62 101 ALA A O 1
ATOM 764 N N . GLY A 1 102 ? -4.002 -12.982 -1.950 1.00 98.12 102 GLY A N 1
ATOM 765 C CA . GLY A 1 102 ? -5.172 -13.098 -2.825 1.00 98.12 102 GLY A CA 1
ATOM 766 C C . GLY A 1 102 ? -6.430 -12.455 -2.244 1.00 98.12 102 GLY A C 1
ATOM 767 O O . GLY A 1 102 ? -6.458 -12.032 -1.091 1.00 98.12 102 GLY A O 1
ATOM 768 N N . ALA A 1 103 ? -7.504 -12.453 -3.037 1.00 98.06 103 ALA A N 1
ATOM 769 C CA . ALA A 1 103 ? -8.786 -11.854 -2.661 1.00 98.06 103 ALA A CA 1
ATOM 770 C C . ALA A 1 103 ? -9.363 -12.407 -1.345 1.00 98.06 103 ALA A C 1
ATOM 772 O O . ALA A 1 103 ? -9.943 -11.649 -0.579 1.00 98.06 103 ALA A O 1
ATOM 773 N N . ALA A 1 104 ? -9.165 -13.696 -1.046 1.00 98.50 104 ALA A N 1
ATOM 774 C CA . ALA A 1 104 ? -9.626 -14.295 0.208 1.00 98.50 104 ALA A CA 1
ATOM 775 C C . ALA A 1 104 ? -8.996 -13.635 1.450 1.00 98.50 104 ALA A C 1
ATOM 777 O O . ALA A 1 104 ? -9.689 -13.407 2.436 1.00 98.50 104 ALA A O 1
ATOM 778 N N . ALA A 1 105 ? -7.708 -13.281 1.384 1.00 98.50 105 ALA A N 1
ATOM 779 C CA . ALA A 1 105 ? -7.025 -12.584 2.469 1.00 98.50 105 ALA A CA 1
ATOM 780 C C . ALA A 1 105 ? -7.517 -11.134 2.600 1.00 98.50 105 ALA A C 1
ATOM 782 O O . ALA A 1 105 ? -7.786 -10.697 3.711 1.00 98.50 105 ALA A O 1
ATOM 783 N N . LEU A 1 106 ? -7.746 -10.430 1.483 1.00 98.44 106 LEU A N 1
ATOM 784 C CA . LEU A 1 106 ? -8.329 -9.083 1.521 1.00 98.44 106 LEU A CA 1
ATOM 785 C C . LEU A 1 106 ? -9.740 -9.095 2.126 1.00 98.44 106 LEU A C 1
ATOM 787 O O . LEU A 1 106 ? -10.063 -8.246 2.950 1.00 98.44 106 LEU A O 1
ATOM 791 N N . VAL A 1 107 ? -10.577 -10.067 1.753 1.00 98.44 107 VAL A N 1
ATOM 792 C CA . VAL A 1 107 ? -11.912 -10.231 2.348 1.00 98.44 107 VAL A CA 1
ATOM 793 C C . VAL A 1 107 ? -11.808 -10.477 3.852 1.00 98.44 107 VAL A C 1
ATOM 795 O O . VAL A 1 107 ? -12.566 -9.872 4.601 1.00 98.44 107 VAL A O 1
ATOM 798 N N . ALA A 1 108 ? -10.862 -11.305 4.305 1.00 98.06 108 ALA A N 1
ATOM 799 C CA . ALA A 1 108 ? -10.643 -11.535 5.731 1.00 98.06 108 ALA A CA 1
ATOM 800 C C . ALA A 1 108 ? -10.238 -10.247 6.470 1.00 98.06 108 ALA A C 1
ATOM 802 O O . ALA A 1 108 ? -10.818 -9.945 7.509 1.00 98.06 108 ALA A O 1
ATOM 803 N N . SER A 1 109 ? -9.322 -9.456 5.903 1.00 96.88 109 SER A N 1
ATOM 804 C CA . SER A 1 109 ? -8.919 -8.158 6.458 1.00 96.88 109 SER A CA 1
ATOM 805 C C . SER A 1 109 ? -10.087 -7.180 6.584 1.00 96.88 109 SER A C 1
ATOM 807 O O . SER A 1 109 ? -10.207 -6.477 7.583 1.00 96.88 1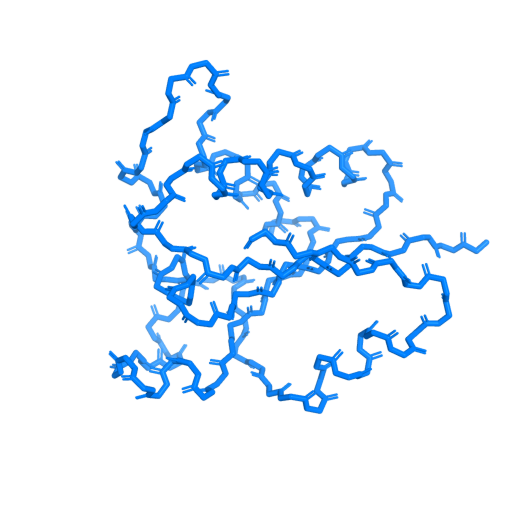09 SER A O 1
ATOM 809 N N . LEU A 1 110 ? -10.952 -7.130 5.568 1.00 97.38 110 LEU A N 1
ATOM 810 C CA . LEU A 1 110 ? -12.111 -6.235 5.526 1.00 97.38 110 LEU A CA 1
ATOM 811 C C . LEU A 1 110 ? -13.266 -6.700 6.422 1.00 97.38 110 LEU A C 1
ATOM 813 O O . LEU A 1 110 ? -14.064 -5.875 6.857 1.00 97.38 110 LEU A O 1
ATOM 817 N N . ALA A 1 111 ? -13.379 -8.006 6.664 1.00 97.31 111 ALA A N 1
ATOM 818 C CA . ALA A 1 111 ? -14.428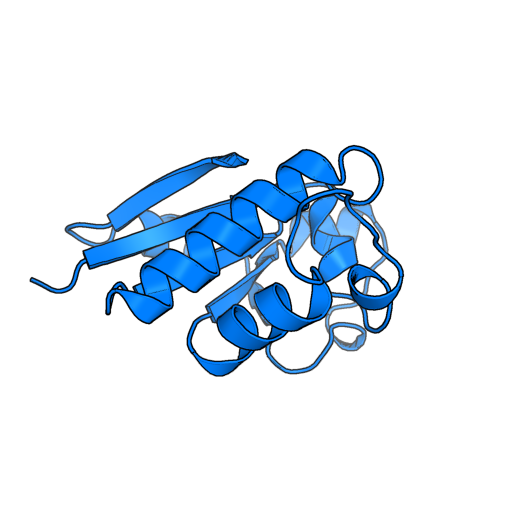 -8.593 7.493 1.00 97.31 111 ALA A CA 1
ATOM 819 C C . ALA A 1 111 ? -14.119 -8.528 8.998 1.00 97.31 111 ALA A C 1
ATOM 821 O O . ALA A 1 111 ? -14.984 -8.869 9.806 1.00 97.31 111 ALA A O 1
ATOM 822 N N . GLU A 1 112 ? -12.908 -8.119 9.385 1.00 95.81 112 GLU A N 1
ATOM 823 C CA . GLU A 1 112 ? -12.548 -7.956 10.789 1.00 95.81 112 GLU A CA 1
ATOM 824 C C . GLU A 1 112 ? -13.368 -6.833 11.441 1.00 95.81 112 GLU A C 1
ATOM 826 O O . GLU A 1 112 ? -13.555 -5.748 10.884 1.00 95.81 112 GLU A O 1
ATOM 831 N N . GLU A 1 113 ? -13.876 -7.092 12.645 1.00 95.12 113 GLU A N 1
ATOM 832 C CA . GLU A 1 113 ? -14.686 -6.122 13.373 1.00 95.12 113 GLU A CA 1
ATOM 833 C C . GLU A 1 113 ? -13.879 -4.846 13.662 1.00 95.12 113 GLU A C 1
ATOM 835 O O . GLU A 1 113 ? -12.785 -4.888 14.220 1.00 95.12 113 GLU A O 1
ATOM 840 N N . GLY A 1 114 ? -14.429 -3.690 13.282 1.00 94.19 114 GLY A N 1
ATOM 841 C CA . GLY A 1 114 ? -13.757 -2.400 13.448 1.00 94.19 114 GLY A CA 1
ATOM 842 C C . GLY A 1 114 ? -12.740 -2.053 12.355 1.00 94.19 114 GLY A C 1
ATOM 843 O O . GLY A 1 114 ? -12.092 -1.006 12.465 1.00 94.19 114 GLY A O 1
ATOM 844 N N . ALA A 1 115 ? -12.618 -2.869 11.300 1.00 97.00 115 ALA A N 1
ATOM 845 C CA . ALA A 1 115 ? -11.854 -2.511 10.112 1.00 97.00 115 ALA A CA 1
ATOM 846 C C . ALA A 1 115 ? -12.475 -1.296 9.401 1.00 97.00 115 ALA A C 1
ATOM 848 O O . ALA A 1 115 ? -13.683 -1.227 9.164 1.00 97.00 115 ALA A O 1
ATOM 849 N N . VAL A 1 116 ? -11.633 -0.332 9.033 1.00 97.81 116 VAL A N 1
ATOM 850 C CA . VAL A 1 116 ? -12.002 0.799 8.175 1.00 97.81 116 VAL A CA 1
ATOM 851 C C . VAL A 1 116 ? -11.240 0.667 6.867 1.00 97.81 116 VAL A C 1
ATOM 853 O O . VAL A 1 116 ? -10.011 0.622 6.861 1.00 97.81 116 VAL A O 1
ATOM 856 N N . ALA A 1 117 ? -11.972 0.610 5.760 1.00 97.56 117 ALA A N 1
ATOM 857 C CA . ALA A 1 117 ? -11.395 0.516 4.430 1.00 97.56 117 ALA A CA 1
ATOM 858 C C . ALA A 1 117 ? -11.335 1.895 3.774 1.00 97.56 117 ALA A C 1
ATOM 860 O O . ALA A 1 117 ? -12.334 2.614 3.749 1.00 97.56 117 ALA A O 1
ATOM 861 N N . LEU A 1 118 ? -10.176 2.235 3.221 1.00 98.25 118 LEU A N 1
ATOM 862 C CA . LEU A 1 118 ? -9.969 3.431 2.411 1.00 98.25 118 LEU A CA 1
ATOM 863 C C . LEU A 1 118 ? -9.364 3.001 1.079 1.00 98.25 118 LEU A C 1
ATOM 865 O O . LEU A 1 118 ? -8.524 2.103 1.045 1.00 98.25 118 LEU A O 1
ATOM 869 N N . GLU A 1 119 ? -9.792 3.633 -0.006 1.00 98.19 119 GLU A N 1
ATOM 870 C CA . GLU A 1 119 ? -9.192 3.448 -1.322 1.00 98.19 119 GLU A CA 1
ATOM 871 C C . GLU A 1 119 ? -8.545 4.754 -1.762 1.00 98.19 119 GLU A C 1
ATOM 873 O O 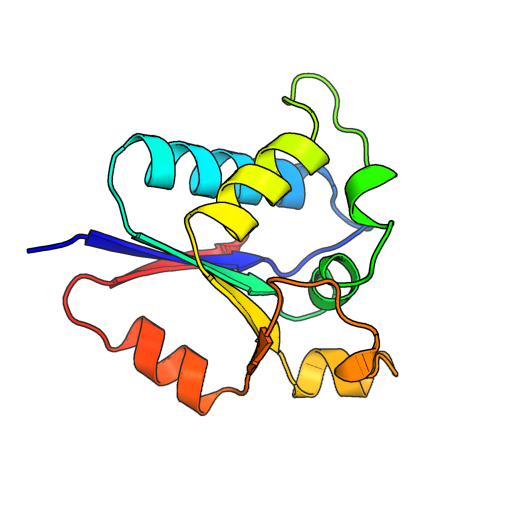. GLU A 1 119 ? -9.144 5.824 -1.631 1.00 98.19 119 GLU A O 1
ATOM 878 N N . PHE A 1 120 ? -7.317 4.624 -2.250 1.00 97.50 120 PHE A N 1
ATOM 879 C CA . PHE A 1 120 ? -6.538 5.671 -2.876 1.00 97.50 120 PHE A CA 1
ATOM 880 C C . PHE A 1 120 ? -6.324 5.273 -4.326 1.00 97.50 120 PHE A C 1
ATOM 882 O O . PHE A 1 120 ? -5.686 4.239 -4.651 1.00 97.50 120 PHE A O 1
#

Radius of gyration: 13.25 Å; Cα contacts (8 Å, |Δi|>4): 220; chains: 1; bounding box: 28×34×36 Å

Solvent-accessible surface area (backbone atoms only — not comparable to full-atom values): 6410 Å² total; per-residue (Å²): 132,77,48,34,39,40,39,33,33,41,47,34,91,90,37,55,64,51,46,50,52,47,34,51,52,45,34,51,36,46,77,68,76,28,48,38,36,40,34,21,30,59,55,15,32,58,55,41,31,73,66,49,44,70,70,54,80,58,87,100,52,78,61,51,43,62,32,45,50,47,33,43,75,76,35,42,33,33,28,30,46,69,37,26,57,78,69,74,50,56,76,85,58,39,29,91,60,48,39,74,39,50,69,70,56,55,50,52,58,63,68,38,82,65,44,43,79,46,81,65

Nearest PDB structures (foldseek):
  3mc3-assembly1_A  TM=8.443E-01  e=5.321E-08  Saccharolobus solfataricus
  2qs7-assembly2_D  TM=8.333E-01  e=1.977E-06  Saccharolobus solfataricus P2
  2hy5-assembly1_A  TM=7.725E-01  e=2.913E-06  Allochromatium vinosum
  2hy5-assembly1_B  TM=7.883E-01  e=3.386E-05  Allochromatium vinosum
  3ab2-assembly3_I  TM=4.033E-01  e=6.889E-02  Corynebacterium glutamicum

Sequence (120 aa):
MARRFVLRLTHAVDDVERIGVALTVGSTAIASGIDVELWLVHDAVSLGEPGLIETLRLEHSPPLAELWETIVSAGRVYACSQCLLRRGIGAETLRPGVTQAGAAALVASLAEEGAVALEF

Mean predicted aligned error: 2.3 Å

pLDDT: mean 97.0, std 4.88, range [56.81, 98.81]

Foldseek 3Di:
DAAEEEEEEADAPVCLVSLLVSLVVQLVCVVVRHAYEYEYHAHSLCVQAPPRLQPDDDPPGDRSVVSVVSCLVRYAYEYEPVNCVVVVHDQVRGDPSYHYDYPVVVVVQCPDPNYDYDYD

Secondary structure (DSSP, 8-state):
---EEEEEE--STT-HHHHHHHHHHHHHHHHTT-EEEEEE-GGGGGGGSTTHHHH---TTS--HHHHHHHHHHHSEEEEEHHHHHHHT--GGGSPTTEEEE-HHHHHHHHHSTTEEEEE-